Protein 5D6V (pdb70)

Foldseek 3Di:
DFKKKKWKFQADVLVVQLQVQLVVFAPWAWFAWDDD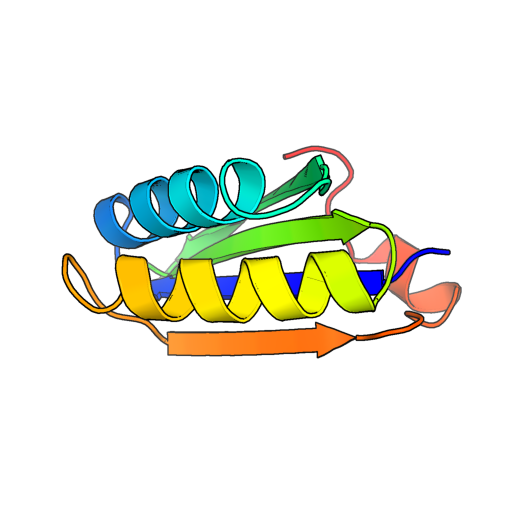DPSITMTMIGDHQVSRVRSQVRSNVRSVVPGGTDDIDMDGDDDPVCVVVGHRGD

Organism: Salmonella typhimurium (strain LT2 / SGSC1412 / ATCC 700720) (NCBI:txid99287)

Nearest PDB structures (foldseek):
  5d6v-assembly1_A  TM=1.011E+00  e=1.868E-17  Salmonella enterica subsp. enterica serovar Typhimurium str. LT2
  3ngk-assembly1_A  TM=9.902E-01  e=5.115E-14  Salmonella enterica subsp. enterica serovar Typhimurium
  7mmx-assembly2_D-3  TM=9.967E-01  e=3.471E-13  Streptococcus intermedius SK54 = ATCC 27335
  7mgp-assembly1_A  TM=9.693E-01  e=1.825E-12  Escherichia coli
  7mn4-assembly1_D  TM=9.947E-01  e=3.041E-12  Escherichia coli

GO terms:
  GO:0031472 propanediol degradation polyhedral organelle (C, IDA)
  GO:0031469 bacterial microcompartment (C, EXP)

Solvent-accessible surface area: 4897 Å² total; per-residue (Å²): 92,87,3,2,0,36,0,31,0,105,30,80,104,1,0,97,62,0,11,86,21,0,62,86,52,22,135,18,128,63,32,0,65,69,136,122,43,92,44,22,9,18,0,20,0,40,14,84,67,44,12,0,112,47,0,6,98,30,0,22,58,19,0,67,128,77,36,100,46,127,56,61,102,29,56,83,181,2,122,77,110,50,58,81,142,21,30,160,85,69

Radius of gyration: 11.76 Å; Cα contacts (8 Å, |Δi|>4): 218; chains: 1; bounding box: 29×31×25 Å

Sequence (90 aa):
NNALGLVETKGLVGAIEAADAMVASSANVQLVGYEKIGSGLVTVMVRGDVGAVKAAVDAGSAAASSVVGEVKSCHVIPRPHSDVEAILPKSA

Structure (mmCIF, N/CA/C/O backbone):
data_5D6V
#
_entry.id   5D6V
#
_cell.length_a   67.870
_cell.length_b   67.870
_cell.length_c   26.480
_cell.angle_alpha   90.000
_cell.angle_beta   90.000
_cell.angle_gamma   120.000
#
_symmetry.space_group_name_H-M   'P 6'
#
loop_
_entity.id
_entity.type
_entity.pdbx_description
1 polymer 'Carboxysome shell protein'
2 water water
#
loop_
_atom_site.group_PDB
_atom_site.id
_atom_site.type_symbol
_atom_site.label_atom_id
_atom_site.label_alt_id
_atom_site.label_comp_id
_atom_site.label_asym_id
_atom_site.label_entity_id
_atom_site.label_seq_id
_atom_site.pdbx_PDB_ins_code
_atom_site.Cartn_x
_atom_site.Cartn_y
_atom_site.Cartn_z
_atom_site.occupancy
_atom_site.B_iso_or_equiv
_atom_site.auth_seq_id
_atom_site.auth_comp_id
_atom_site.auth_asym_id
_atom_site.auth_atom_id
_atom_site.pdbx_PDB_model_num
ATOM 1 N N . ASN A 1 8 ? 7.148 31.492 2.975 1.00 41.29 2 ASN A N 1
ATOM 2 C CA . ASN A 1 8 ? 7.688 30.841 4.174 1.00 40.02 2 ASN A CA 1
ATOM 3 C C . ASN A 1 8 ? 6.944 31.348 5.417 1.00 38.43 2 ASN A C 1
ATOM 4 O O . ASN A 1 8 ? 7.538 31.869 6.370 1.00 39.04 2 ASN A O 1
ATOM 9 N N . ASN A 1 9 ? 5.625 31.179 5.392 1.00 29.20 3 ASN A N 1
ATOM 10 C CA . ASN A 1 9 ? 4.758 31.624 6.466 1.00 26.55 3 ASN A CA 1
ATOM 11 C C . ASN A 1 9 ? 4.802 30.688 7.692 1.00 22.04 3 ASN A C 1
ATOM 12 O O . ASN A 1 9 ? 5.376 29.584 7.668 1.00 20.04 3 ASN A O 1
ATOM 17 N N . ALA A 1 10 ? 4.192 31.165 8.773 1.00 17.97 4 ALA A N 1
ATOM 18 C CA . ALA A 1 10 ? 4.108 30.449 10.029 1.00 15.87 4 ALA A CA 1
ATOM 19 C C . ALA A 1 10 ? 3.356 29.112 9.868 1.00 16.95 4 ALA A C 1
ATOM 20 O O . ALA A 1 10 ? 2.491 28.969 8.996 1.00 16.79 4 ALA A O 1
ATOM 22 N N . LEU A 1 11 ? 3.737 28.140 10.670 1.00 13.71 5 LEU A 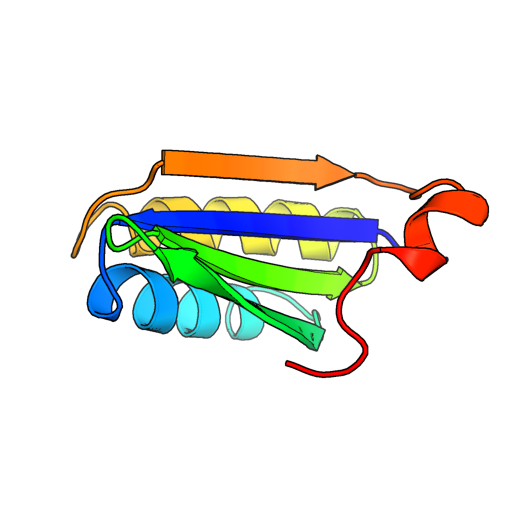N 1
ATOM 23 C CA . LEU A 1 11 ? 3.188 26.784 10.666 1.00 13.01 5 LEU A CA 1
ATOM 24 C C . LEU A 1 11 ? 2.625 26.477 12.023 1.00 14.37 5 LEU A C 1
ATOM 25 O O . LEU A 1 11 ? 3.280 26.653 13.033 1.00 14.65 5 LEU A O 1
ATOM 30 N N . GLY A 1 12 ? 1.382 25.984 12.043 1.00 13.01 6 GLY A N 1
ATOM 31 C CA . GLY A 1 12 ? 0.724 25.617 13.282 1.00 13.13 6 GLY A CA 1
ATOM 32 C C . GLY A 1 12 ? 0.375 24.154 13.236 1.00 14.47 6 GLY A C 1
ATOM 33 O O . GLY A 1 12 ? -0.018 23.645 12.171 1.00 14.02 6 GLY A O 1
ATOM 34 N N . LEU A 1 13 ? 0.580 23.457 14.359 1.00 11.77 7 LEU A N 1
ATOM 35 C CA . LEU A 1 13 ? 0.389 22.008 14.422 1.00 13.41 7 LEU A CA 1
ATOM 36 C C . LEU A 1 13 ? -0.387 21.633 15.620 1.00 14.93 7 LEU A C 1
ATOM 37 O O . LEU A 1 13 ? -0.099 22.124 16.717 1.00 14.60 7 LEU A O 1
ATOM 42 N N . VAL A 1 14 ? -1.386 20.740 15.427 1.00 12.65 8 VAL A N 1
ATOM 43 C CA . VAL A 1 14 ? -2.157 20.145 16.516 1.00 12.27 8 VAL A CA 1
ATOM 44 C C . VAL A 1 14 ? -2.180 18.659 16.258 1.00 15.05 8 VAL A C 1
ATOM 45 O O . VAL A 1 14 ? -2.673 18.212 15.222 1.00 15.84 8 VAL A O 1
ATOM 49 N N . GLU A 1 15 ? -1.641 17.890 17.195 1.00 13.47 9 GLU A N 1
ATOM 50 C CA . GLU A 1 15 ? -1.609 16.423 17.080 1.00 13.30 9 GLU A CA 1
ATOM 51 C C . GLU A 1 15 ? -2.520 15.823 18.106 1.00 17.15 9 GLU A C 1
ATOM 52 O O . GLU A 1 15 ? -2.396 16.123 19.302 1.00 16.08 9 GLU A O 1
ATOM 58 N N . THR A 1 16 ? -3.430 14.935 17.657 1.00 14.03 10 THR A N 1
ATOM 59 C CA . THR A 1 16 ? -4.379 14.318 18.551 1.00 13.33 10 THR A CA 1
ATOM 60 C C . THR A 1 16 ? -4.273 12.812 18.507 1.00 16.99 10 THR A C 1
ATOM 61 O O . THR A 1 16 ? -3.712 12.250 17.567 1.00 17.96 10 THR A O 1
ATOM 65 N N . LYS A 1 17 ? -4.767 12.166 19.551 1.00 16.34 11 LYS A N 1
ATOM 66 C CA . LYS A 1 17 ? -4.914 10.711 19.541 1.00 16.88 11 LYS A CA 1
ATOM 67 C C . LYS A 1 17 ? -6.390 10.486 19.244 1.00 20.84 11 LYS A C 1
ATOM 68 O O . LYS A 1 17 ? -7.238 10.732 20.096 1.00 21.38 11 LYS A O 1
ATOM 74 N N . GLY A 1 18 ? -6.702 10.133 18.009 1.00 17.68 12 GLY A N 1
ATOM 75 C CA . GLY A 1 18 ? -8.089 9.987 17.600 1.00 18.61 12 GLY A CA 1
ATOM 76 C C . GLY A 1 18 ? -8.448 10.969 16.505 1.00 19.86 12 GLY A C 1
ATOM 77 O O . GLY A 1 18 ? -7.985 12.123 16.484 1.00 18.71 12 GLY A O 1
ATOM 78 N N . LEU A 1 19 ? -9.283 10.493 15.580 1.00 18.71 13 LEU A N 1
ATOM 79 C CA . LEU A 1 19 ? -9.700 11.285 14.443 1.00 18.72 13 LEU A CA 1
ATOM 80 C C . LEU A 1 19 ? -10.748 12.318 14.788 1.00 19.74 13 LEU A C 1
ATOM 81 O O . LEU A 1 19 ? -10.746 13.386 14.163 1.00 18.66 13 LEU A O 1
ATOM 86 N N . VAL A 1 20 ? -11.634 12.045 15.775 1.00 16.85 14 VAL A N 1
ATOM 87 C CA . VAL A 1 20 ? -12.657 13.027 16.151 1.00 16.09 14 VAL A CA 1
ATOM 88 C C . VAL A 1 20 ? -11.990 14.303 16.672 1.00 18.15 14 VAL A C 1
ATOM 89 O O . VAL A 1 20 ? -12.335 15.419 16.240 1.00 17.22 14 VAL A O 1
ATOM 93 N N . GLY A 1 21 ? -10.964 14.145 17.518 1.00 15.07 15 GLY A N 1
ATOM 94 C CA . GLY A 1 21 ? -10.199 15.305 17.978 1.00 14.01 15 GLY A CA 1
ATOM 95 C C . GLY A 1 21 ? -9.517 16.069 16.845 1.00 13.53 15 GLY A C 1
ATOM 96 O O . GLY A 1 21 ? -9.480 17.307 16.862 1.00 14.78 15 GLY A O 1
ATOM 97 N N . ALA A 1 22 ? -9.025 15.332 15.807 1.00 13.73 16 ALA A N 1
ATOM 98 C CA . ALA A 1 22 ? -8.350 15.984 14.684 1.00 14.39 16 ALA A CA 1
ATOM 99 C C . ALA A 1 22 ? -9.304 16.812 13.842 1.00 15.27 16 ALA A C 1
ATOM 100 O O . ALA A 1 22 ? -8.964 17.933 13.444 1.00 13.60 16 ALA A O 1
ATOM 102 N N . ILE A 1 23 ? -10.513 16.266 13.582 1.00 13.84 17 ILE A N 1
ATOM 103 C CA . ILE A 1 23 ? -11.517 16.973 12.799 1.00 13.08 17 ILE A CA 1
ATOM 104 C C . ILE A 1 23 ? -12.008 18.194 13.543 1.00 14.48 17 ILE A C 1
ATOM 105 O O . ILE A 1 23 ? -12.128 19.270 12.955 1.00 14.64 17 ILE A O 1
ATOM 110 N N . GLU A 1 24 ? -12.248 18.052 14.854 1.00 13.46 18 GLU A N 1
ATOM 111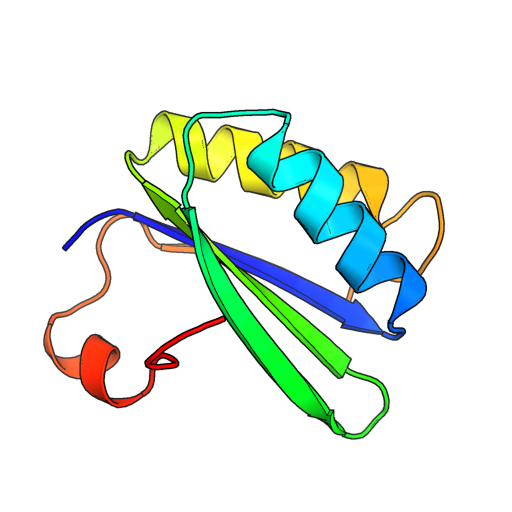 C CA . GLU A 1 24 ? -12.674 19.194 15.651 1.00 13.97 18 GLU A CA 1
ATOM 112 C C . GLU A 1 24 ? -11.555 20.244 15.708 1.00 14.47 18 GLU A C 1
ATOM 113 O O . GLU A 1 24 ? -11.858 21.441 15.596 1.00 16.72 18 GLU A O 1
ATOM 119 N N . ALA A 1 25 ? -10.266 19.818 15.846 1.00 12.92 19 ALA A N 1
ATOM 120 C CA . ALA A 1 25 ? -9.175 20.805 15.823 1.00 12.76 19 ALA A CA 1
ATOM 121 C C . ALA A 1 25 ? -9.165 21.532 14.476 1.00 14.26 19 ALA A C 1
ATOM 122 O O . ALA A 1 25 ? -9.032 22.759 14.474 1.00 15.09 19 ALA A O 1
ATOM 124 N N . ALA A 1 26 ? -9.238 20.792 13.350 1.00 13.05 20 ALA A N 1
ATOM 125 C CA . ALA A 1 26 ? -9.189 21.401 12.038 1.00 13.68 20 ALA A CA 1
ATOM 126 C C . ALA A 1 26 ? -10.320 22.425 11.844 1.00 16.46 20 ALA A C 1
ATOM 127 O O . ALA A 1 26 ? -10.074 23.543 11.365 1.00 15.66 20 ALA A O 1
ATOM 129 N N . ASP A 1 27 ? -11.545 22.067 12.277 1.00 14.02 21 ASP A N 1
ATOM 130 C CA . ASP A 1 27 ? -12.679 22.971 12.121 1.00 13.97 21 ASP A CA 1
ATOM 131 C C . ASP A 1 27 ? -12.503 24.217 12.957 1.00 15.74 21 ASP A C 1
ATOM 132 O O . ASP A 1 27 ? -12.737 25.340 12.471 1.00 17.04 21 ASP A O 1
ATOM 137 N N . ALA A 1 28 ? -12.073 24.056 14.229 1.00 14.09 22 ALA A N 1
ATOM 138 C CA . ALA A 1 28 ? -11.882 25.221 15.068 1.00 15.06 22 ALA A CA 1
ATOM 139 C C . ALA A 1 28 ? -10.717 26.085 14.589 1.00 16.20 22 ALA A C 1
ATOM 140 O O . ALA A 1 28 ? -10.789 27.320 14.724 1.00 16.32 22 ALA A O 1
ATOM 142 N N . MET A 1 29 ? -9.668 25.480 14.005 1.00 14.33 23 MET A N 1
ATOM 143 C CA . MET A 1 29 ? -8.510 26.268 13.525 1.00 12.39 23 MET A CA 1
ATOM 144 C C . MET A 1 29 ? -8.914 27.149 12.347 1.00 17.75 23 MET A C 1
ATOM 145 O O . MET A 1 29 ? -8.624 28.355 12.344 1.00 17.83 23 MET A O 1
ATOM 150 N N . VAL A 1 30 ? -9.545 26.564 11.323 1.00 16.06 24 VAL A N 1
ATOM 151 C CA . VAL A 1 30 ? -9.920 27.339 10.142 1.00 14.70 24 VAL A CA 1
ATOM 152 C C . VAL A 1 30 ? -11.023 28.352 10.428 1.00 18.34 24 VAL A C 1
ATOM 153 O O . VAL A 1 30 ? -11.059 29.419 9.807 1.00 18.45 24 VAL A O 1
ATOM 157 N N . ALA A 1 31 ? -11.878 28.063 11.415 1.00 16.43 25 ALA A N 1
ATOM 158 C CA . ALA A 1 31 ? -12.939 29.007 11.755 1.00 17.88 25 ALA A CA 1
ATOM 159 C C . ALA A 1 31 ? -12.428 30.217 12.586 1.00 21.63 25 ALA A C 1
ATOM 160 O O . ALA A 1 31 ? -12.989 31.315 12.479 1.00 22.04 25 ALA A O 1
ATOM 162 N N . SER A 1 32 ? -11.378 30.017 13.400 1.00 18.52 26 SER A N 1
ATOM 163 C CA A SER A 1 32 ? -10.829 31.003 14.341 0.49 18.35 26 SER A CA 1
ATOM 164 C CA B SER A 1 32 ? -10.898 31.047 14.316 0.51 19.11 26 SER A CA 1
ATOM 165 C C . SER A 1 32 ? -9.944 32.079 13.748 1.00 23.41 26 SER A C 1
ATOM 166 O O . SER A 1 32 ? -9.730 33.116 14.384 1.00 26.36 26 SER A O 1
ATOM 171 N N . ALA A 1 33 ? -9.358 31.820 12.585 1.00 18.97 27 ALA A N 1
ATOM 172 C CA . ALA A 1 33 ? -8.409 32.756 12.002 1.00 19.82 27 ALA A CA 1
ATOM 173 C C . ALA A 1 33 ? -8.162 32.456 10.553 1.00 17.84 27 ALA A C 1
ATOM 174 O O . ALA A 1 33 ? -8.477 31.357 10.083 1.00 16.84 27 ALA A O 1
ATOM 176 N N . ASN A 1 34 ? -7.581 33.412 9.850 1.00 15.93 28 ASN A N 1
ATOM 177 C CA . ASN A 1 34 ? -7.339 33.298 8.428 1.00 16.45 28 ASN A CA 1
ATOM 178 C C . ASN A 1 34 ? -6.091 32.440 8.187 1.00 18.32 28 ASN A C 1
ATOM 179 O O . ASN A 1 34 ? -4.978 32.957 8.017 1.00 19.18 28 ASN A O 1
ATOM 184 N N . VAL A 1 35 ? -6.279 31.126 8.246 1.00 14.55 29 VAL A N 1
ATOM 185 C CA . VAL A 1 35 ? -5.218 30.121 8.062 1.00 14.83 29 VAL A CA 1
ATOM 186 C C . VAL A 1 35 ? -5.704 29.105 7.022 1.00 17.49 29 VAL A C 1
ATOM 187 O O . VAL A 1 35 ? -6.923 28.949 6.828 1.00 18.77 29 VAL A O 1
ATOM 191 N N . GLN A 1 36 ? -4.755 28.437 6.352 1.00 16.66 30 GLN A N 1
ATOM 192 C CA . GLN A 1 36 ? -5.021 27.397 5.345 1.00 18.55 30 GLN A CA 1
ATOM 193 C C . GLN A 1 36 ? -4.603 26.041 5.888 1.00 19.47 30 GLN A C 1
ATOM 194 O O . GLN A 1 36 ? -3.525 25.907 6.479 1.00 16.11 30 GLN A O 1
ATOM 200 N N . LEU A 1 37 ? -5.464 25.029 5.703 1.00 16.60 31 LEU A N 1
ATOM 201 C CA . LEU A 1 37 ? -5.138 23.642 6.082 1.00 16.48 31 LEU A CA 1
ATOM 202 C C . LEU A 1 37 ? -4.130 23.119 5.082 1.00 20.06 31 LEU A C 1
ATOM 203 O O . LEU A 1 37 ? -4.399 23.162 3.865 1.00 21.16 31 LEU A O 1
ATOM 208 N N . VAL A 1 38 ? -2.940 22.700 5.580 1.00 17.29 32 VAL A N 1
ATOM 209 C CA . VAL A 1 38 ? -1.820 22.253 4.724 1.00 17.33 32 VAL A CA 1
ATOM 210 C C . VAL A 1 38 ? -1.312 20.856 5.048 1.00 21.28 32 VAL A C 1
ATOM 211 O O . VAL A 1 38 ? -0.409 20.365 4.378 1.00 20.93 32 VAL A O 1
ATOM 215 N N . GLY A 1 39 ? -1.823 20.264 6.117 1.00 16.91 33 GLY A N 1
ATOM 216 C CA . GLY A 1 39 ? -1.396 18.927 6.502 1.00 17.05 33 GLY A CA 1
ATOM 217 C C . GLY A 1 39 ? -2.462 18.239 7.308 1.00 18.84 33 GLY A C 1
ATOM 218 O O . GLY A 1 39 ? -3.187 18.887 8.065 1.00 17.74 33 GLY A O 1
ATOM 219 N N . TYR A 1 40 ? -2.581 16.922 7.125 1.00 18.52 34 TYR A N 1
ATOM 220 C CA . TYR A 1 40 ? -3.556 16.114 7.864 1.00 16.62 34 TYR A CA 1
ATOM 221 C C . TYR A 1 40 ? -2.952 14.734 7.774 1.00 20.77 34 TYR A C 1
ATOM 222 O O . TYR A 1 40 ? -3.208 14.009 6.816 1.00 21.65 34 TYR A O 1
ATOM 231 N N . GLU A 1 41 ? -2.055 14.412 8.725 1.00 17.27 35 GLU A N 1
ATOM 232 C CA . GLU A 1 41 ? -1.194 13.241 8.655 1.00 16.99 35 GLU A CA 1
ATOM 233 C C . GLU A 1 41 ? -1.400 12.198 9.703 1.00 21.76 35 GLU A C 1
ATOM 234 O O . GLU A 1 41 ? -1.409 12.520 10.873 1.00 19.36 35 GLU A O 1
ATOM 240 N N . LYS A 1 42 ? -1.453 10.913 9.300 1.00 24.68 36 LYS A N 1
ATOM 241 C CA . LYS A 1 42 ? -1.595 9.781 10.234 1.00 26.49 36 LYS A CA 1
ATOM 242 C C . LYS A 1 42 ? -0.254 9.065 10.377 1.00 28.36 36 LYS A C 1
ATOM 243 O O . LYS A 1 42 ? 0.385 8.773 9.365 1.00 31.06 36 LYS A O 1
ATOM 249 N N . ILE A 1 43 ? 0.215 8.822 11.614 1.00 25.02 37 ILE A N 1
ATOM 250 C CA . ILE A 1 43 ? 1.519 8.162 11.848 1.00 26.81 37 ILE A CA 1
ATOM 251 C C . ILE A 1 43 ? 1.408 6.850 12.646 1.00 30.99 37 ILE A C 1
ATOM 252 O O . ILE A 1 43 ? 2.428 6.277 13.090 1.00 30.57 37 ILE A O 1
ATOM 257 N N . GLY A 1 44 ? 0.169 6.411 12.856 1.00 29.82 38 GLY A N 1
ATOM 258 C CA . GLY A 1 44 ? -0.085 5.202 13.613 1.00 30.92 38 GLY A CA 1
ATOM 259 C C . GLY A 1 44 ? -0.236 5.503 15.084 1.00 32.46 38 GLY A C 1
ATOM 260 O O . GLY A 1 44 ? -0.124 6.662 15.506 1.00 28.43 38 GLY A O 1
ATOM 261 N N . SER A 1 45 ? -0.601 4.473 15.863 1.00 28.69 39 SER A N 1
ATOM 262 C CA . SER A 1 45 ? -0.868 4.585 17.303 1.00 29.24 39 SER A CA 1
ATOM 263 C C . SER A 1 45 ? -1.979 5.614 17.510 1.00 25.93 39 SER A C 1
ATOM 264 O O . SER A 1 45 ? -2.012 6.318 18.527 1.00 27.52 39 SER A O 1
ATOM 267 N N . GLY A 1 46 ? -2.866 5.701 16.515 1.00 24.46 40 GLY A N 1
ATOM 268 C CA . GLY A 1 46 ? -4.008 6.599 16.515 1.00 22.99 40 GLY A CA 1
ATOM 269 C C . GLY A 1 46 ? -3.664 8.079 16.461 1.00 23.71 40 GLY A C 1
ATOM 270 O O . GLY A 1 46 ? -4.522 8.921 16.718 1.00 21.14 40 GLY A O 1
ATOM 271 N N . LEU A 1 47 ? -2.404 8.447 16.120 1.00 20.79 41 LEU A N 1
ATOM 272 C CA . LEU A 1 47 ? -1.980 9.856 16.121 1.00 18.22 41 LEU A CA 1
ATOM 273 C C . LEU A 1 47 ? -2.226 10.546 14.807 1.00 20.66 41 LEU A C 1
ATOM 274 O O . LEU A 1 47 ? -1.836 10.063 13.746 1.00 21.03 41 LEU A O 1
ATOM 279 N N . VAL A 1 48 ? -2.869 11.723 14.867 1.00 15.46 42 VAL A N 1
ATOM 280 C CA . VAL A 1 48 ? -3.190 12.459 13.655 1.00 14.49 42 VAL A CA 1
ATOM 281 C C . VAL A 1 48 ? -2.721 13.893 13.861 1.00 15.37 42 VAL A C 1
ATOM 282 O O . VAL A 1 48 ? -3.005 14.453 14.907 1.00 15.70 42 VAL A O 1
ATOM 286 N N . THR A 1 49 ? -1.999 14.484 12.900 1.00 14.78 43 THR A N 1
ATOM 287 C CA . THR A 1 49 ?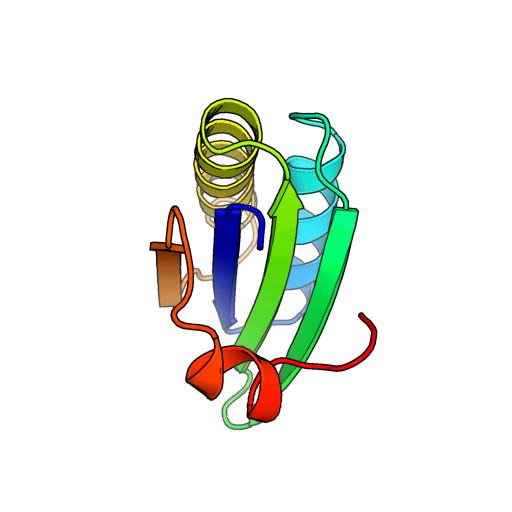 -1.518 15.851 13.040 1.00 13.62 43 THR A CA 1
ATOM 288 C C . THR A 1 49 ? -2.182 16.714 12.005 1.00 16.39 43 THR A C 1
ATOM 289 O O . THR A 1 49 ? -2.069 16.445 10.794 1.00 17.38 43 THR A O 1
ATOM 293 N N . VAL A 1 50 ? -2.806 17.802 12.477 1.00 13.07 44 VAL A N 1
ATOM 294 C CA . VAL A 1 50 ? -3.437 18.803 11.650 1.00 12.58 44 VAL A CA 1
ATOM 295 C C . VAL A 1 50 ? -2.489 19.998 11.566 1.00 14.25 44 VAL A C 1
ATOM 296 O O . VAL A 1 50 ? -1.938 20.436 12.579 1.00 13.13 44 VAL A O 1
ATOM 300 N N . MET A 1 51 ? -2.250 20.492 10.341 1.00 12.45 45 MET A N 1
ATOM 301 C CA . MET A 1 51 ? -1.302 21.569 10.109 1.00 12.21 45 MET A CA 1
ATOM 302 C C . MET A 1 51 ? -1.936 22.690 9.358 1.00 14.73 45 MET A C 1
ATOM 303 O O . MET A 1 51 ? -2.655 22.474 8.383 1.00 14.08 45 MET A O 1
ATOM 308 N N . VAL A 1 52 ? -1.658 23.909 9.787 1.00 12.58 46 VAL A N 1
ATOM 309 C CA . VAL A 1 52 ? -2.152 25.117 9.158 1.00 12.49 46 VAL A CA 1
ATOM 310 C C . VAL A 1 52 ? -1.005 26.077 8.878 1.00 14.16 46 VAL A C 1
ATOM 311 O O . VAL A 1 52 ? 0.047 26.023 9.529 1.00 14.78 46 VAL A O 1
ATOM 315 N N . ARG A 1 53 ? -1.226 26.957 7.912 1.00 13.91 47 ARG A N 1
ATOM 316 C CA . ARG A 1 53 ? -0.261 28.010 7.599 1.00 15.32 47 ARG A CA 1
ATOM 317 C C . ARG A 1 53 ? -0.909 29.350 7.441 1.00 16.82 47 ARG A C 1
ATOM 318 O O . ARG A 1 53 ? -2.075 29.437 7.074 1.00 17.35 47 ARG A O 1
ATOM 326 N N . GLY A 1 54 ? -0.165 30.386 7.791 1.00 14.93 48 GLY A N 1
ATOM 327 C CA . GLY A 1 54 ? -0.670 31.737 7.668 1.00 15.13 48 GLY A CA 1
ATOM 328 C C . GLY A 1 54 ? 0.263 32.688 8.357 1.00 15.85 48 GLY A C 1
ATOM 329 O O . GLY A 1 54 ? 1.407 32.315 8.652 1.00 16.54 48 GLY A O 1
ATOM 330 N N . ASP A 1 55 ? -0.203 33.921 8.610 1.00 14.51 49 ASP A N 1
ATOM 331 C CA . ASP A 1 55 ? 0.621 34.889 9.332 1.00 16.22 49 ASP A CA 1
ATOM 332 C C . ASP A 1 55 ? 0.696 34.408 10.772 1.00 17.72 49 ASP A C 1
ATOM 333 O O . ASP A 1 55 ? -0.213 33.697 11.209 1.00 17.36 49 ASP A O 1
ATOM 338 N N . VAL A 1 56 ? 1.779 34.743 11.482 1.00 16.47 50 VAL A N 1
ATOM 339 C CA . VAL A 1 56 ? 2.011 34.248 12.848 1.00 16.05 50 VAL A CA 1
ATOM 340 C C . VAL A 1 56 ? 0.881 34.504 13.827 1.00 18.31 50 VAL A C 1
ATOM 341 O O . VAL A 1 56 ? 0.530 33.601 14.578 1.00 16.20 50 VAL A O 1
ATOM 345 N N . GLY A 1 57 ? 0.302 35.707 13.818 1.00 16.81 51 GLY A N 1
ATOM 346 C CA . GLY A 1 57 ? -0.811 35.973 14.726 1.00 17.90 51 GLY A CA 1
ATOM 347 C C . GLY A 1 57 ? -2.015 35.072 14.461 1.00 18.23 51 GLY A C 1
ATOM 348 O O . GLY A 1 57 ? -2.608 34.532 15.389 1.00 17.62 51 GLY A O 1
ATOM 349 N N . ALA A 1 58 ? -2.337 34.847 13.179 1.00 14.43 52 ALA A N 1
ATOM 350 C CA . ALA A 1 58 ? -3.468 33.993 12.809 1.00 14.04 52 ALA A CA 1
ATOM 351 C C . ALA A 1 58 ? -3.172 32.531 13.189 1.00 15.81 52 ALA A C 1
ATOM 352 O O . ALA A 1 58 ? -4.038 31.841 13.736 1.00 16.32 52 ALA A O 1
ATOM 354 N N . VAL A 1 59 ? -1.922 32.080 12.952 1.00 13.76 53 VAL A N 1
ATOM 355 C CA . VAL A 1 59 ? -1.543 30.716 13.295 1.00 12.97 53 VAL A CA 1
ATOM 356 C C . VAL A 1 59 ? -1.562 30.477 14.800 1.00 14.79 53 VAL A C 1
ATOM 357 O O . VAL A 1 59 ? -2.068 29.430 15.245 1.00 14.96 53 VAL A O 1
ATOM 361 N N . LYS A 1 60 ? -1.094 31.454 15.570 1.00 13.81 54 LYS A N 1
ATOM 362 C CA . LYS A 1 60 ? -1.119 31.301 17.026 1.00 13.81 54 LYS A CA 1
ATOM 363 C C . LYS A 1 60 ? -2.563 31.226 17.527 1.00 17.42 54 LYS A C 1
ATOM 364 O O . LYS A 1 60 ? -2.876 30.365 18.350 1.00 17.59 54 LYS A O 1
ATOM 370 N N . ALA A 1 61 ? -3.452 32.076 16.981 1.00 14.72 55 ALA A N 1
ATOM 371 C CA . ALA A 1 61 ? -4.857 32.040 17.375 1.00 15.04 55 ALA A CA 1
ATOM 372 C C . ALA A 1 61 ? -5.483 30.704 16.982 1.00 17.50 55 ALA A C 1
ATOM 373 O O . ALA A 1 61 ? -6.227 30.123 17.773 1.00 17.75 55 ALA A O 1
ATOM 375 N N . ALA A 1 62 ? -5.151 30.197 15.778 1.00 14.51 56 ALA A N 1
ATOM 376 C CA . ALA A 1 62 ? -5.683 28.921 15.286 1.00 14.75 56 ALA A CA 1
ATOM 377 C C . ALA A 1 62 ? -5.273 27.747 16.134 1.00 17.08 56 ALA A C 1
ATOM 378 O O . ALA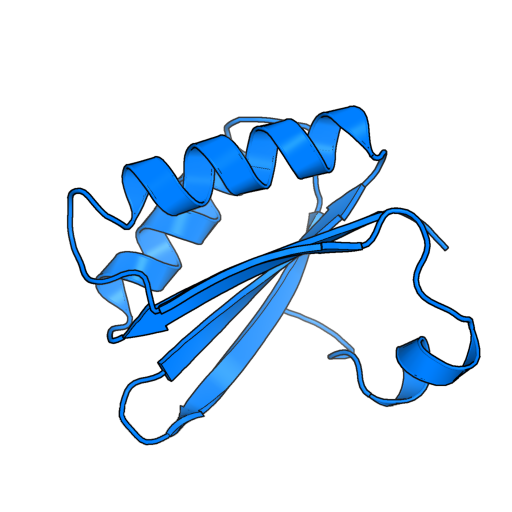 A 1 62 ? -6.122 26.907 16.469 1.00 17.28 56 ALA A O 1
ATOM 380 N N . VAL A 1 63 ? -3.992 27.653 16.494 1.00 13.59 57 VAL A N 1
ATOM 381 C CA . VAL A 1 63 ? 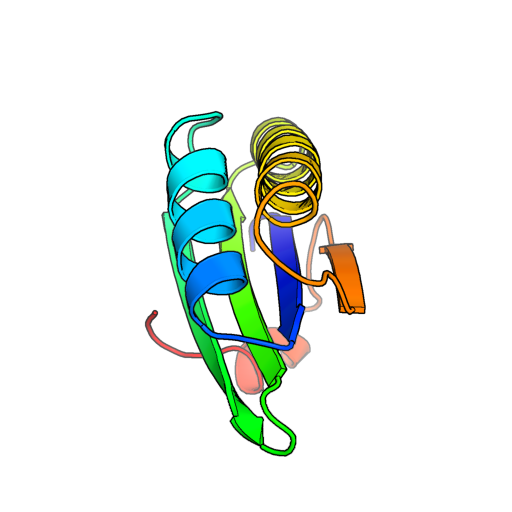-3.509 26.543 17.321 1.00 13.81 57 VAL A CA 1
ATOM 382 C C . VAL A 1 63 ? -4.104 26.601 18.735 1.00 16.83 57 VAL A C 1
ATOM 383 O O . VAL A 1 63 ? -4.505 25.554 19.267 1.00 16.21 57 VAL A O 1
ATOM 387 N N . ASP A 1 64 ? -4.296 27.821 19.283 1.00 16.43 58 ASP A N 1
ATOM 388 C CA . ASP A 1 64 ? -4.896 27.921 20.619 1.00 16.94 58 ASP A CA 1
ATOM 389 C C . ASP A 1 64 ? -6.336 27.423 20.551 1.00 19.08 58 ASP A C 1
ATOM 390 O O . ASP A 1 64 ? -6.764 26.632 21.407 1.00 18.91 58 ASP A O 1
ATOM 395 N N . ALA A 1 65 ? -7.067 27.814 19.479 1.00 16.60 59 ALA A N 1
ATOM 396 C CA . ALA A 1 65 ? -8.474 27.400 19.327 1.00 16.71 59 ALA A CA 1
ATOM 397 C C . ALA A 1 65 ? -8.579 25.909 19.062 1.00 18.22 59 ALA A C 1
ATOM 398 O O . ALA A 1 65 ? -9.493 25.243 19.575 1.00 17.44 59 ALA A O 1
ATOM 400 N N . GLY A 1 66 ? -7.694 25.389 18.208 1.00 15.39 60 GLY A N 1
ATOM 401 C CA . GLY A 1 66 ? -7.735 23.984 17.835 1.00 14.74 60 GLY A CA 1
ATOM 402 C C . GLY A 1 66 ? -7.430 23.037 18.968 1.00 17.46 60 GLY A C 1
ATOM 403 O O . GLY A 1 66 ? -8.115 22.023 19.118 1.00 16.58 60 GLY A O 1
ATOM 404 N N . SER A 1 67 ? -6.371 23.337 19.742 1.00 15.36 61 SER A N 1
ATOM 405 C CA . SER A 1 67 ? -6.008 22.491 20.875 1.00 15.45 61 SER A CA 1
ATOM 406 C C . SER A 1 67 ? -7.105 22.513 21.932 1.00 18.98 61 SER A C 1
ATOM 407 O O . SER A 1 67 ? -7.487 21.439 22.429 1.00 18.23 61 SER A O 1
ATOM 410 N N . ALA A 1 68 ? -7.681 23.708 22.206 1.00 16.59 62 ALA A N 1
ATOM 411 C CA . ALA A 1 68 ? -8.771 23.803 23.178 1.00 16.29 62 ALA A CA 1
ATOM 412 C C . ALA A 1 68 ? -9.992 23.011 22.727 1.00 17.79 62 ALA A C 1
ATOM 413 O O . ALA A 1 68 ? -10.557 22.257 23.516 1.00 19.19 62 ALA A O 1
ATOM 415 N N . ALA A 1 69 ? -10.360 23.112 21.445 1.00 15.28 63 ALA A N 1
ATOM 416 C CA . ALA A 1 69 ? -11.546 22.414 20.947 1.00 15.15 63 ALA A CA 1
ATOM 417 C C . ALA A 1 69 ? -11.343 20.915 20.919 1.00 16.73 63 ALA A C 1
ATOM 418 O O . ALA A 1 69 ? -12.248 20.152 21.325 1.00 17.15 63 ALA A O 1
ATOM 420 N N . ALA A 1 70 ? -10.160 20.467 20.465 1.00 15.16 64 ALA A N 1
ATOM 421 C CA . ALA A 1 70 ? -9.882 19.040 20.414 1.00 14.47 64 ALA A CA 1
ATOM 422 C C . ALA A 1 70 ? -9.831 18.448 21.809 1.00 17.95 64 ALA A C 1
ATOM 423 O O . ALA A 1 70 ? -10.253 17.303 21.975 1.00 18.79 64 ALA A O 1
ATOM 425 N N . SER A 1 71 ? -9.351 19.208 22.805 1.00 16.01 65 SER A N 1
ATOM 426 C CA A SER A 1 71 ? -9.281 18.669 24.159 0.57 15.96 65 SER A CA 1
ATOM 427 C CA B SER A 1 71 ? -9.284 18.707 24.179 0.43 15.97 65 SER A CA 1
ATOM 428 C C . SER A 1 71 ? -10.650 18.426 24.793 1.00 20.34 65 SER A C 1
ATOM 429 O O . SER A 1 71 ? -10.745 17.621 25.718 1.00 19.39 65 SER A O 1
ATOM 434 N N . VAL A 1 72 ? -11.704 19.098 24.302 1.00 16.64 66 VAL A N 1
ATOM 435 C CA . VAL A 1 72 ? -13.037 18.914 24.853 1.00 18.43 66 VAL A CA 1
ATOM 436 C C . VAL A 1 72 ? -13.639 17.601 24.377 1.00 21.63 66 VAL A C 1
ATOM 437 O O . VAL A 1 72 ? -14.346 16.928 25.146 1.00 23.48 66 VAL A O 1
ATOM 441 N N . VAL A 1 73 ? -13.342 17.221 23.112 1.00 18.01 67 VAL A N 1
ATOM 442 C CA . VAL A 1 73 ? -13.949 16.022 22.523 1.00 18.82 67 VAL A CA 1
ATOM 443 C C . VAL A 1 73 ? -13.035 14.809 22.446 1.00 19.01 67 VAL A C 1
ATOM 444 O O . VAL A 1 73 ? -13.529 13.680 22.283 1.00 20.15 67 VAL A O 1
ATOM 448 N N . GLY A 1 74 ? -11.72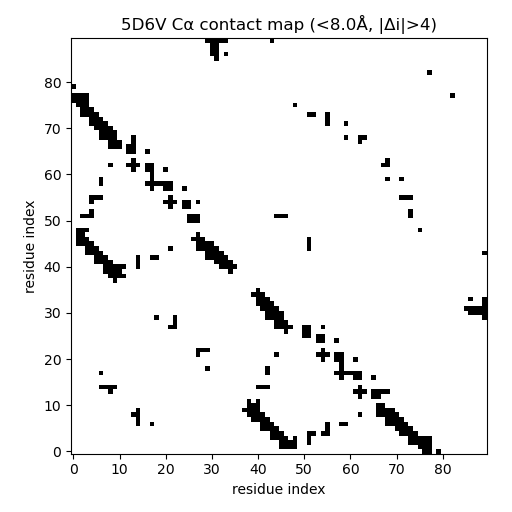6 15.031 22.510 1.00 17.35 68 GLY A N 1
ATOM 449 C CA . GLY A 1 74 ? -10.783 13.950 22.334 1.00 18.51 68 GLY A CA 1
ATOM 450 C C . GLY A 1 74 ? -9.549 14.135 23.166 1.00 23.29 68 GLY A C 1
ATOM 451 O O . GLY A 1 74 ? -9.631 14.593 24.303 1.00 25.07 68 GLY A O 1
ATOM 452 N N . GLU A 1 75 ? -8.402 13.739 22.619 1.00 20.17 69 GLU A N 1
ATOM 453 C CA . GLU A 1 75 ? -7.148 13.756 23.341 1.00 20.77 69 GLU A CA 1
ATOM 454 C C . GLU A 1 75 ? -6.099 14.484 22.528 1.00 22.77 69 GLU A C 1
ATOM 455 O O . GLU A 1 75 ? -5.884 14.128 21.385 1.00 21.87 69 GLU A O 1
ATOM 461 N N . VAL A 1 76 ? -5.494 15.529 23.078 1.00 18.88 70 VAL A N 1
ATOM 462 C CA . VAL A 1 76 ? -4.440 16.276 22.395 1.00 17.61 70 VAL A CA 1
ATOM 463 C C . VAL A 1 76 ? -3.103 15.746 22.882 1.00 20.84 70 VAL A C 1
ATOM 464 O O . VAL A 1 76 ? -2.889 15.607 24.091 1.00 23.43 70 VAL A O 1
ATOM 468 N N . LYS A 1 77 ? -2.213 15.443 21.944 1.00 19.01 71 LYS A N 1
ATOM 469 C CA . LYS A 1 77 ? -0.865 14.936 22.229 1.00 20.06 71 LYS A CA 1
ATOM 470 C C . LYS A 1 77 ? 0.124 16.098 22.335 1.00 21.14 71 LYS A C 1
ATOM 471 O O . LYS A 1 77 ? 0.889 16.164 23.304 1.00 22.67 71 LYS A O 1
ATOM 477 N N . SER A 1 78 ? 0.111 17.000 21.347 1.00 16.76 72 SER A N 1
ATOM 478 C CA . SER A 1 78 ? 1.039 18.127 21.275 1.00 15.09 72 SER A CA 1
ATOM 479 C C . SER A 1 78 ? 0.403 19.246 20.466 1.00 18.07 72 SER A C 1
ATOM 480 O O . SER A 1 78 ? -0.437 18.993 19.614 1.00 17.87 72 SER A O 1
ATOM 483 N N . CYS A 1 79 ? 0.879 20.473 20.638 1.00 17.33 73 CYS A N 1
ATOM 484 C CA . CYS A 1 79 ? 0.518 21.587 19.779 1.00 19.24 73 CYS A CA 1
ATOM 485 C C . CYS A 1 79 ? 1.672 22.555 19.756 1.00 19.88 73 CYS A C 1
ATOM 486 O O . CYS A 1 79 ? 2.450 22.610 20.722 1.00 20.53 73 CYS A O 1
ATOM 489 N N . HIS A 1 80 ? 1.877 23.181 18.612 1.00 15.23 74 HIS A N 1
ATOM 490 C CA . HIS A 1 80 ? 3.048 24.025 18.457 1.00 14.97 74 HIS A CA 1
ATOM 491 C C . HIS A 1 80 ? 2.916 24.987 17.320 1.00 15.95 74 HIS A C 1
ATOM 492 O O . HIS A 1 80 ? 2.160 24.765 16.377 1.00 15.93 74 HIS A O 1
ATOM 499 N N . VAL A 1 81 ? 3.682 26.078 17.390 1.00 13.03 75 VAL A N 1
ATOM 500 C CA . VAL A 1 81 ? 3.740 27.040 16.300 1.00 13.45 75 VAL A CA 1
ATOM 501 C C . VAL A 1 81 ? 5.211 27.243 15.983 1.00 15.02 75 VAL A C 1
ATOM 502 O O . VAL A 1 81 ? 6.007 27.443 16.892 1.00 15.88 75 VAL A O 1
ATOM 506 N N . ILE A 1 82 ? 5.532 27.227 14.692 1.00 13.92 76 ILE A N 1
ATOM 507 C CA . ILE A 1 82 ? 6.851 27.557 14.169 1.00 14.44 76 ILE A CA 1
ATOM 508 C C . ILE A 1 82 ? 6.659 28.820 13.327 1.00 15.91 76 ILE A C 1
ATOM 509 O O . ILE A 1 82 ? 6.138 28.742 12.205 1.00 15.47 76 ILE A O 1
ATOM 514 N N . PRO A 1 83 ? 7.091 29.998 13.821 1.00 15.38 77 PRO A N 1
ATOM 515 C CA . PRO A 1 83 ? 6.826 31.238 13.076 1.00 15.17 77 PRO A CA 1
ATOM 516 C C . PRO A 1 83 ? 7.430 31.323 11.686 1.00 16.81 77 PRO A C 1
ATOM 517 O O . PRO A 1 83 ? 6.844 31.943 10.801 1.00 16.91 77 PRO A O 1
ATOM 521 N N . ARG A 1 84 ? 8.610 30.677 11.485 1.00 14.44 78 ARG A N 1
ATOM 522 C CA . ARG A 1 84 ? 9.236 30.676 10.173 1.00 15.06 78 ARG A CA 1
ATOM 523 C C . ARG A 1 84 ? 10.037 29.390 10.041 1.00 17.56 78 ARG A C 1
ATOM 524 O O . ARG A 1 84 ? 11.210 29.344 10.413 1.00 17.09 78 ARG A O 1
ATOM 532 N N . PRO A 1 85 ? 9.433 28.334 9.486 1.00 15.04 79 PRO A N 1
ATOM 533 C CA . PRO A 1 85 ? 10.188 27.097 9.307 1.00 14.62 79 PRO A CA 1
ATOM 534 C C . PRO A 1 85 ? 11.387 27.334 8.400 1.00 19.04 79 PRO A C 1
ATOM 535 O O . PRO A 1 85 ? 11.300 28.099 7.425 1.00 19.45 79 PRO A O 1
ATOM 539 N N . HIS A 1 86 ? 12.513 26.667 8.709 1.00 17.85 80 HIS A N 1
ATOM 540 C CA . HIS A 1 86 ? 13.718 26.796 7.906 1.00 18.21 80 HIS A CA 1
ATOM 541 C C . HIS A 1 86 ? 13.389 26.255 6.531 1.00 19.52 80 HIS A C 1
ATOM 542 O O . HIS A 1 86 ? 12.633 25.285 6.440 1.00 19.83 80 HIS A O 1
ATOM 549 N N . SER A 1 87 ? 13.973 26.837 5.470 1.00 20.19 81 SER A N 1
ATOM 550 C CA . SER A 1 87 ? 13.699 26.394 4.094 1.00 20.48 81 SER A CA 1
ATOM 551 C C . SER A 1 87 ? 13.908 24.889 3.922 1.00 23.46 81 SER A C 1
ATOM 552 O O . SER A 1 87 ? 13.117 24.262 3.226 1.00 24.21 81 SER A O 1
ATOM 555 N N . ASP A 1 88 ? 14.952 24.298 4.584 1.00 21.69 82 ASP A N 1
ATOM 556 C CA . ASP A 1 88 ? 15.206 22.859 4.486 1.00 22.32 82 ASP A CA 1
ATOM 557 C C . ASP A 1 88 ? 14.046 21.997 5.009 1.00 25.37 82 ASP A C 1
ATOM 558 O O . ASP A 1 88 ? 13.832 20.900 4.506 1.00 25.67 82 ASP A O 1
ATOM 563 N N . VAL A 1 89 ? 13.268 22.507 5.974 1.00 22.03 83 VAL A N 1
ATOM 564 C CA . VAL A 1 89 ? 12.142 21.790 6.590 1.00 20.82 83 VAL A CA 1
ATOM 565 C C . VAL A 1 89 ? 10.986 21.560 5.629 1.00 21.56 83 VAL A C 1
ATOM 566 O O . VAL A 1 89 ? 10.230 20.609 5.806 1.00 21.88 83 VAL A O 1
ATOM 570 N N . GLU A 1 90 ? 10.831 22.437 4.618 1.00 20.87 84 GLU A N 1
ATOM 571 C CA . GLU A 1 90 ? 9.724 22.296 3.673 1.00 21.37 84 GLU A CA 1
ATOM 572 C C . GLU A 1 90 ? 9.731 20.936 2.968 1.00 25.63 84 GLU A C 1
ATOM 573 O O . GLU A 1 90 ? 8.657 20.446 2.636 1.00 25.66 84 GLU A O 1
ATOM 579 N N . ALA A 1 91 ? 10.916 20.293 2.827 1.00 23.49 85 ALA A N 1
ATOM 580 C CA . ALA A 1 91 ? 11.049 18.957 2.243 1.00 23.95 85 ALA A CA 1
ATOM 581 C C . ALA A 1 91 ? 10.240 17.884 2.995 1.00 24.67 85 ALA A C 1
ATOM 582 O O . ALA A 1 91 ? 9.764 16.914 2.386 1.00 24.82 85 ALA A O 1
ATOM 584 N N . ILE A 1 92 ? 10.163 18.003 4.337 1.00 19.58 86 ILE A N 1
ATOM 585 C CA . ILE A 1 92 ? 9.504 17.003 5.162 1.00 18.85 86 ILE A CA 1
ATOM 586 C C . ILE A 1 92 ? 8.051 17.323 5.514 1.00 20.75 86 ILE A C 1
ATOM 587 O O . ILE A 1 92 ? 7.371 16.488 6.102 1.00 22.28 86 ILE A O 1
ATOM 592 N N . LEU A 1 93 ? 7.593 18.530 5.173 1.00 16.94 87 LEU A N 1
ATOM 593 C CA . LEU A 1 93 ? 6.198 18.899 5.391 1.00 16.76 87 LEU A CA 1
ATOM 594 C C . LEU A 1 93 ? 5.300 18.298 4.326 1.00 22.19 87 LEU A C 1
ATOM 595 O O . LEU A 1 93 ? 5.722 18.116 3.182 1.00 22.81 87 LEU A O 1
ATOM 600 N N . PRO A 1 94 ? 4.056 17.974 4.666 1.00 18.31 88 PRO A N 1
ATOM 601 C CA . PRO A 1 94 ? 3.140 17.454 3.644 1.00 18.38 88 PRO A CA 1
ATOM 602 C C . PRO A 1 94 ? 2.950 18.414 2.475 1.00 20.54 88 PRO A C 1
ATOM 603 O O . PRO A 1 94 ? 3.090 19.632 2.624 1.00 19.67 88 PRO A O 1
ATOM 607 N N . LYS A 1 95 ? 2.624 17.851 1.313 1.00 19.91 89 LYS A N 1
ATOM 608 C CA . LYS A 1 95 ? 2.449 18.629 0.088 1.00 21.20 89 LYS A CA 1
ATOM 609 C C . LYS A 1 95 ? 1.002 19.024 -0.178 1.00 28.31 89 LYS A C 1
ATOM 610 O O . LYS A 1 95 ? 0.738 19.770 -1.120 1.00 29.69 89 LYS A O 1
ATOM 616 N N . SER A 1 96 ? 0.076 18.549 0.670 1.00 23.36 90 SER A N 1
ATOM 617 C CA . SER A 1 96 ? -1.361 18.850 0.639 1.00 23.63 90 SER A CA 1
ATOM 618 C C . SER A 1 96 ? -1.971 18.308 1.923 1.00 27.31 90 SER A C 1
ATOM 619 O O . SER A 1 96 ? -1.412 17.374 2.508 1.00 26.48 90 SER A O 1
ATOM 622 N N . ALA A 1 97 ? -3.136 18.842 2.337 1.00 25.49 91 ALA A N 1
ATOM 623 C CA . ALA A 1 97 ? -3.819 18.365 3.545 1.00 31.82 91 ALA A CA 1
ATOM 624 C C . ALA A 1 97 ? -4.528 17.030 3.332 1.00 82.15 91 ALA A C 1
ATOM 625 O O . ALA A 1 97 ? -5.113 16.798 2.276 1.00 58.70 91 ALA A O 1
#

InterPro domains:
  IPR000249 Bacterial microcompartment domain [PF00936] (4-79)
  IPR000249 Bacterial microcompartment domain [SM00877] (3-79)
  IPR020808 Bacterial microcompartments protein, conserved site [PS01139] (21-40)
  IPR037233 CcmK-like superfamily [G3DSA:3.30.70.1710] (1-91)
  IPR037233 CcmK-like superfamily [SSF143414] (3-89)
  IPR044872 CcmK/CsoS1, bacterial microcompartment domain [PS51930] (4-88)
  IPR050575 Bact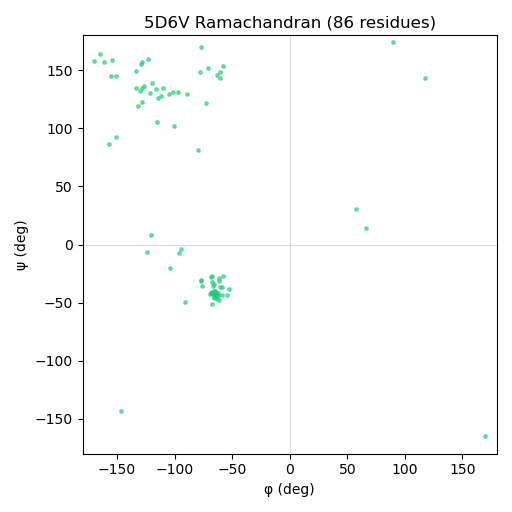erial microcompartment shell [PTHR33941] (1-90)

B-factor: mean 21.89, std 9.75, range [11.77, 82.15]

Secondary structure (DSSP, 8-state):
--EEEEEEEESHHHHHHHHHHHHHHSS-EEEEEEEEETTEEEEEEEE-HHHHHHHHHHHHHHHHHHSEEEEEEEESS--GGGGGGS-S--